Protein AF-A0A2E1KM72-F1 (afdb_monomer)

Mean predicted aligned error: 6.39 Å

Nearest PDB structures (foldseek):
  4v15-assembly1_B  TM=6.408E-01  e=1.434E-01  Achromobacter xylosoxidans
  8ju8-assembly1_A  TM=6.382E-01  e=3.644E-01  synthetic construct
  6xeh-assembly1_A  TM=6.260E-01  e=9.895E-01  synthetic construct
  7dib-assembly1_B  TM=6.533E-01  e=1.476E+00  Candidatus Filomicrobium marinum
  7dib-assembly1_A  TM=6.448E-01  e=1.686E+00  Candidatus Filomicrobium marinum

Secondary structure (DSSP, 8-state):
-HHHH--S--EEESS-THHHHTTS-SEEEE-S--HHHHHHHHHHHHHHT--EEE---SSHHHHHHHHHHHHHSTTEEE-------S----

pLDDT: mean 82.72, std 12.99, range [37.47, 95.44]

Solvent-accessible surface area (backbone atoms only — not comparable to full-atom values): 5358 Å² total; per-residue (Å²): 110,72,61,81,77,47,88,70,89,40,65,38,68,66,56,70,60,60,41,50,77,72,62,63,24,60,25,38,35,47,48,92,64,59,69,72,56,51,52,51,39,36,51,50,26,50,74,63,73,27,51,32,27,48,42,64,80,46,58,69,69,44,51,54,52,50,52,56,52,38,75,71,37,64,64,40,40,76,53,93,57,76,64,72,76,81,75,84,88,123

Foldseek 3Di:
DVVVVDPDAFEAECDQLVCLVVVVGQYYEHEDDDPVSLQVSLVSCVVSVHAYEYDYEDDPVRVVVRVVSQVPRPNYDYPPDYPPPPDPPD

Radius of gyration: 14.57 Å; Cα contacts (8 Å, |Δi|>4): 132; chains: 1; bounding box: 26×27×51 Å

Structure (mmCIF, N/CA/C/O backbone):
data_AF-A0A2E1KM72-F1
#
_entry.id   AF-A0A2E1KM72-F1
#
loop_
_atom_site.group_PDB
_atom_site.id
_atom_site.type_symbol
_atom_site.label_atom_id
_atom_site.label_alt_id
_atom_site.label_comp_id
_atom_site.label_asym_id
_atom_site.label_entity_id
_atom_site.label_seq_id
_atom_site.pdbx_PDB_ins_code
_atom_site.Cartn_x
_atom_site.Cartn_y
_atom_site.Cartn_z
_atom_site.occupancy
_atom_site.B_iso_or_equiv
_atom_site.auth_seq_id
_atom_site.auth_comp_id
_atom_site.auth_asym_id
_atom_site.auth_atom_id
_atom_site.pdbx_PDB_model_num
ATOM 1 N N . MET A 1 1 ? -4.870 15.876 17.655 1.00 77.81 1 MET A N 1
ATOM 2 C CA . MET A 1 1 ? -4.491 15.122 16.429 1.00 77.81 1 MET A CA 1
ATOM 3 C C . MET A 1 1 ? -5.711 14.915 15.527 1.00 77.81 1 MET A C 1
ATOM 5 O O . MET A 1 1 ? -6.817 14.890 16.047 1.00 77.81 1 MET A O 1
ATOM 9 N N . LEU A 1 2 ? -5.555 14.749 14.200 1.00 88.06 2 LEU A N 1
ATOM 10 C CA . LEU A 1 2 ? -6.697 14.596 13.268 1.00 88.06 2 LEU A CA 1
ATOM 11 C C . LEU A 1 2 ? -7.648 13.453 13.673 1.00 88.06 2 LEU A C 1
ATOM 13 O O . LEU A 1 2 ? -8.859 13.648 13.674 1.00 88.06 2 LEU A O 1
ATOM 17 N N . ARG A 1 3 ? -7.109 12.301 14.102 1.00 88.38 3 ARG A N 1
ATOM 18 C CA . ARG A 1 3 ? -7.875 11.135 14.589 1.00 88.38 3 ARG A CA 1
ATOM 19 C C . ARG A 1 3 ? -8.814 11.450 15.758 1.00 88.38 3 ARG A C 1
ATOM 21 O O . ARG A 1 3 ? -9.873 10.840 15.848 1.00 88.38 3 ARG A O 1
ATOM 28 N N . GLU A 1 4 ? -8.458 12.395 16.624 1.00 91.94 4 GLU A N 1
ATOM 29 C CA . GLU A 1 4 ? -9.289 12.816 17.764 1.00 91.94 4 GLU A CA 1
ATOM 30 C C . GLU A 1 4 ? -10.424 13.754 17.329 1.00 91.94 4 GLU A C 1
ATOM 32 O O . GLU A 1 4 ? -11.451 13.840 17.995 1.00 91.94 4 GLU A O 1
ATOM 37 N N . ALA A 1 5 ? -10.248 14.446 16.200 1.00 94.25 5 ALA A N 1
ATOM 38 C CA . ALA A 1 5 ? -11.182 15.447 15.694 1.00 94.25 5 ALA A CA 1
ATOM 39 C C . ALA A 1 5 ? -12.242 14.875 14.735 1.00 94.25 5 ALA A C 1
ATOM 41 O O . ALA A 1 5 ? -13.199 15.567 14.396 1.00 94.25 5 ALA A O 1
ATOM 42 N N . THR A 1 6 ? -12.095 13.629 14.274 1.00 94.38 6 THR A N 1
ATOM 43 C CA . THR A 1 6 ? -13.030 13.008 13.327 1.00 94.38 6 THR A CA 1
ATOM 44 C C . THR A 1 6 ? -13.286 11.544 13.645 1.00 94.38 6 THR A C 1
ATOM 46 O O . THR A 1 6 ? -12.436 10.848 14.194 1.00 94.38 6 THR A O 1
ATOM 49 N N . ARG A 1 7 ? -14.465 11.051 13.256 1.00 91.81 7 ARG A N 1
ATOM 50 C CA . ARG A 1 7 ? -14.811 9.620 13.253 1.00 91.81 7 ARG A CA 1
ATOM 51 C C . ARG A 1 7 ? -14.701 8.984 11.869 1.00 91.81 7 ARG A C 1
ATOM 53 O O . ARG A 1 7 ? -14.803 7.767 11.769 1.00 91.81 7 ARG A O 1
ATOM 60 N N . LEU A 1 8 ? -14.484 9.783 10.825 1.00 95.44 8 LEU A N 1
ATOM 61 C CA . LEU A 1 8 ? -14.326 9.276 9.465 1.00 95.44 8 LEU A CA 1
ATOM 62 C C . LEU A 1 8 ? -13.050 8.423 9.345 1.00 95.44 8 LEU A C 1
ATOM 64 O O . LEU A 1 8 ? -12.093 8.684 10.081 1.00 95.44 8 LEU A O 1
ATOM 68 N N . PRO A 1 9 ? -13.025 7.428 8.438 1.00 92.62 9 PRO A N 1
ATOM 69 C CA . PRO A 1 9 ? -11.809 6.688 8.128 1.00 92.62 9 PRO A CA 1
ATOM 70 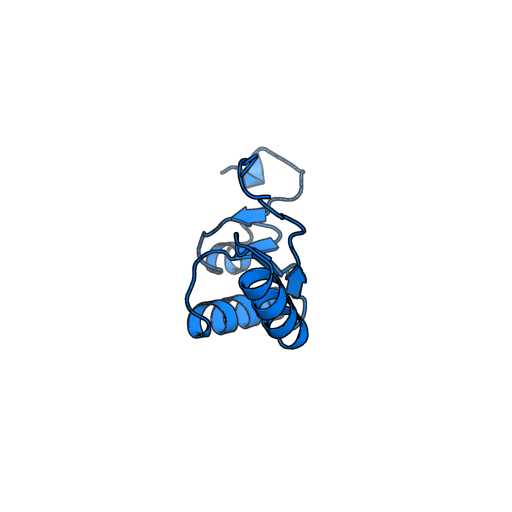C C . PRO A 1 9 ? -10.700 7.614 7.615 1.00 92.62 9 PRO A C 1
ATOM 72 O O . PRO A 1 9 ? -10.946 8.467 6.760 1.00 92.62 9 PRO A O 1
ATOM 75 N N . ILE A 1 10 ? -9.481 7.430 8.118 1.00 92.31 10 ILE A N 1
ATOM 76 C CA . ILE A 1 10 ? -8.293 8.199 7.738 1.00 92.31 10 ILE A CA 1
ATOM 77 C C . ILE A 1 10 ? -7.332 7.289 6.978 1.00 92.31 10 ILE A C 1
ATOM 79 O O . ILE A 1 10 ? -6.919 6.244 7.477 1.00 92.31 10 ILE A O 1
ATOM 83 N N . LEU A 1 11 ? -6.934 7.721 5.784 1.00 89.81 11 LEU A N 1
ATOM 84 C CA . LEU A 1 11 ? -5.907 7.063 4.985 1.00 89.81 11 LEU A CA 1
ATOM 85 C C . LEU A 1 11 ? -4.644 7.922 4.976 1.00 89.81 11 LEU A C 1
ATOM 87 O O . LEU A 1 11 ? -4.675 9.070 4.535 1.00 89.81 11 LEU A O 1
ATOM 91 N N . ALA A 1 12 ? -3.532 7.369 5.451 1.00 90.00 12 ALA A N 1
ATOM 92 C CA . ALA A 1 12 ? -2.234 8.028 5.394 1.00 90.00 12 ALA A CA 1
ATOM 93 C C . ALA A 1 12 ? -1.686 7.971 3.959 1.00 90.00 12 ALA A C 1
ATOM 95 O O . ALA A 1 12 ? -1.447 6.884 3.437 1.00 90.00 12 ALA A O 1
ATOM 96 N N . HIS A 1 13 ? -1.495 9.123 3.310 1.00 88.25 13 HIS A N 1
ATOM 97 C CA . HIS A 1 13 ? -0.960 9.205 1.944 1.00 88.25 13 HIS A CA 1
ATOM 98 C C . HIS A 1 13 ? 0.524 9.545 1.973 1.00 88.25 13 HIS A C 1
ATOM 100 O O . HIS A 1 13 ? 0.899 10.588 2.504 1.00 88.25 13 HIS A O 1
ATOM 106 N N . ALA A 1 14 ? 1.355 8.660 1.420 1.00 71.38 14 ALA A N 1
ATOM 107 C CA . ALA A 1 14 ? 2.807 8.827 1.318 1.00 71.38 14 ALA A CA 1
ATOM 108 C C . ALA A 1 14 ? 3.544 9.144 2.638 1.00 71.38 14 ALA A C 1
ATOM 110 O O . ALA A 1 14 ? 4.710 9.532 2.627 1.00 71.38 14 ALA A O 1
ATOM 111 N N . LEU A 1 15 ? 2.876 8.952 3.774 1.00 66.38 15 LEU A N 1
ATOM 112 C CA . LEU A 1 15 ? 3.493 8.876 5.085 1.00 66.38 15 LEU A CA 1
ATOM 113 C C . LEU A 1 15 ? 3.957 7.436 5.298 1.00 66.38 15 LEU A C 1
ATOM 115 O O . LEU A 1 15 ? 3.349 6.496 4.775 1.00 66.38 15 LEU A O 1
ATOM 119 N N . GLY A 1 16 ? 5.048 7.266 6.039 1.00 70.94 16 GLY A N 1
ATOM 120 C CA . GLY A 1 16 ? 5.559 5.940 6.343 1.00 70.94 16 GLY A CA 1
ATOM 121 C C . GLY A 1 16 ? 4.508 5.076 7.067 1.00 70.94 16 GLY A C 1
ATOM 122 O O . GLY A 1 16 ? 3.562 5.589 7.676 1.00 70.94 16 GLY A O 1
ATOM 123 N N . PRO A 1 17 ? 4.610 3.744 6.971 1.00 76.38 17 PRO A N 1
ATOM 124 C CA . PRO A 1 17 ? 3.611 2.823 7.511 1.00 76.38 17 PRO A CA 1
ATOM 125 C C . PRO A 1 17 ? 3.519 2.836 9.052 1.00 76.38 17 PRO A C 1
ATOM 127 O O . PRO A 1 17 ? 2.641 2.182 9.614 1.00 76.38 17 PRO A O 1
ATOM 130 N N . GLU A 1 18 ? 4.372 3.590 9.748 1.00 84.75 18 GLU A N 1
ATOM 131 C CA . GLU A 1 18 ? 4.408 3.725 11.208 1.00 84.75 18 GLU A CA 1
ATOM 132 C C . GLU A 1 18 ? 3.097 4.292 11.774 1.00 84.75 18 GLU A C 1
ATOM 134 O O . GLU A 1 18 ? 2.648 3.863 12.835 1.00 84.75 18 GLU A O 1
ATOM 139 N N . TYR A 1 19 ? 2.402 5.153 11.022 1.00 87.06 19 TYR A N 1
ATOM 140 C CA . TYR A 1 19 ? 1.095 5.697 11.417 1.00 87.06 19 TYR A CA 1
ATOM 141 C C . TYR A 1 19 ? 0.018 4.614 11.598 1.00 87.06 19 TYR A C 1
ATOM 143 O O . TYR A 1 19 ? -0.960 4.827 12.320 1.00 87.06 19 TYR A O 1
ATOM 151 N N . LEU A 1 20 ? 0.189 3.445 10.966 1.00 88.25 20 LEU A N 1
ATOM 152 C CA . LEU A 1 20 ? -0.676 2.283 11.182 1.00 88.25 20 LEU A CA 1
ATOM 153 C C . LEU A 1 20 ? -0.382 1.608 12.524 1.00 88.25 20 LEU A C 1
ATOM 155 O O . LEU A 1 20 ? -1.302 1.151 13.201 1.00 88.25 20 LEU A O 1
ATOM 159 N N . VAL A 1 21 ? 0.890 1.568 12.925 1.00 87.75 21 VAL A N 1
ATOM 160 C CA . VAL A 1 21 ? 1.322 1.013 14.216 1.00 87.75 21 VAL A CA 1
ATOM 161 C C . VAL A 1 21 ? 0.848 1.911 15.358 1.00 87.75 21 VAL A C 1
ATOM 163 O O . VAL A 1 21 ? 0.307 1.422 16.348 1.00 87.75 21 VAL A O 1
ATOM 166 N N . GLU A 1 22 ? 0.966 3.227 15.183 1.00 89.25 22 GLU A N 1
ATOM 167 C CA . GLU A 1 22 ? 0.496 4.243 16.133 1.00 89.25 22 GLU A CA 1
ATOM 168 C C . GLU A 1 22 ? -1.035 4.382 16.173 1.00 89.25 22 GLU A C 1
ATOM 170 O O . GLU A 1 22 ? -1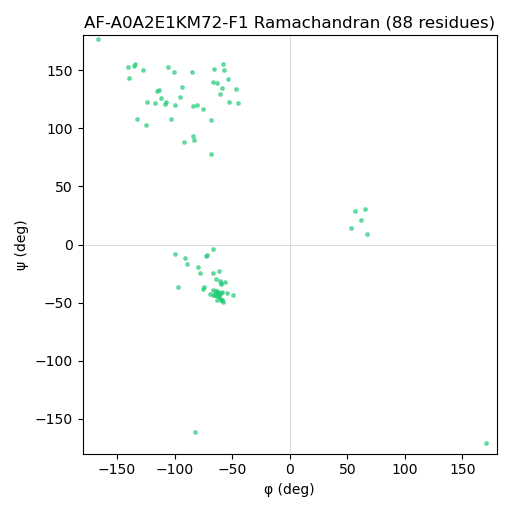.571 5.072 17.039 1.00 89.25 22 GLU A O 1
ATOM 175 N N . ARG A 1 23 ? -1.756 3.727 15.249 1.00 88.06 23 ARG A N 1
ATOM 176 C CA . ARG A 1 23 ? -3.216 3.851 15.064 1.00 88.06 23 ARG A CA 1
ATOM 177 C C . ARG A 1 23 ? -3.677 5.292 14.812 1.00 88.06 23 ARG A C 1
ATOM 179 O O . ARG A 1 23 ? -4.810 5.663 15.122 1.00 88.06 23 ARG A O 1
ATOM 186 N N . ALA A 1 24 ? -2.803 6.101 14.224 1.00 90.94 24 ALA A N 1
ATOM 187 C CA . ALA A 1 24 ? -3.102 7.463 13.801 1.00 90.94 24 ALA A CA 1
ATOM 188 C C . ALA A 1 24 ? -3.867 7.502 12.462 1.00 90.94 24 ALA A C 1
ATOM 190 O O . ALA A 1 24 ? -4.527 8.499 12.161 1.00 90.94 24 ALA A O 1
ATOM 191 N N . ALA A 1 25 ? -3.817 6.413 11.686 1.00 92.25 25 ALA A N 1
ATOM 192 C CA . ALA A 1 25 ? -4.593 6.199 10.467 1.00 92.25 25 ALA A CA 1
ATOM 193 C C . ALA A 1 25 ? -5.202 4.787 10.436 1.00 92.25 25 ALA A C 1
ATOM 195 O O . ALA A 1 25 ? -4.681 3.858 11.051 1.00 92.25 25 ALA A O 1
ATOM 196 N N . ASP A 1 26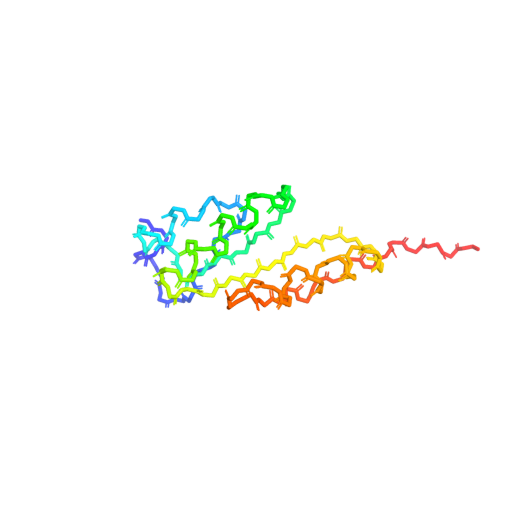 ? -6.296 4.631 9.692 1.00 91.94 26 ASP A N 1
ATOM 197 C CA . ASP A 1 26 ? -7.028 3.368 9.548 1.00 91.94 26 ASP A CA 1
ATOM 198 C C . ASP A 1 26 ? -6.503 2.519 8.377 1.00 91.94 26 ASP A C 1
ATOM 200 O O . ASP A 1 26 ? -6.767 1.322 8.303 1.00 91.94 26 ASP A O 1
ATOM 204 N N . GLY A 1 27 ? -5.750 3.135 7.463 1.00 91.50 27 GLY A N 1
ATOM 205 C CA . GLY A 1 27 ? -5.097 2.504 6.319 1.00 91.50 27 GLY A CA 1
ATOM 206 C C . GLY A 1 27 ? -4.064 3.437 5.697 1.00 91.50 27 GLY A C 1
ATOM 207 O O . GLY A 1 27 ? 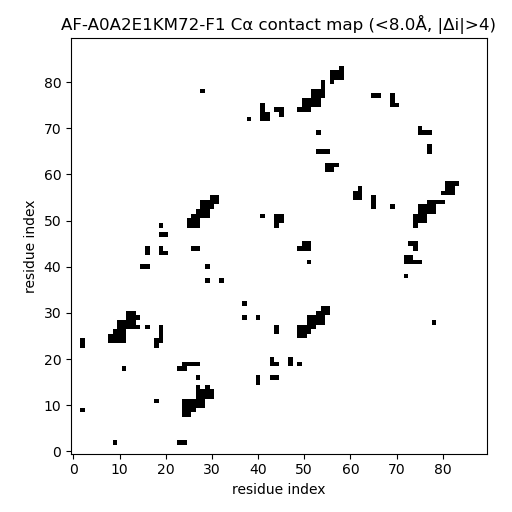-3.900 4.579 6.135 1.00 91.50 27 GLY A O 1
ATOM 208 N N . CYS A 1 28 ? -3.352 2.967 4.678 1.00 90.50 28 CYS A N 1
ATOM 209 C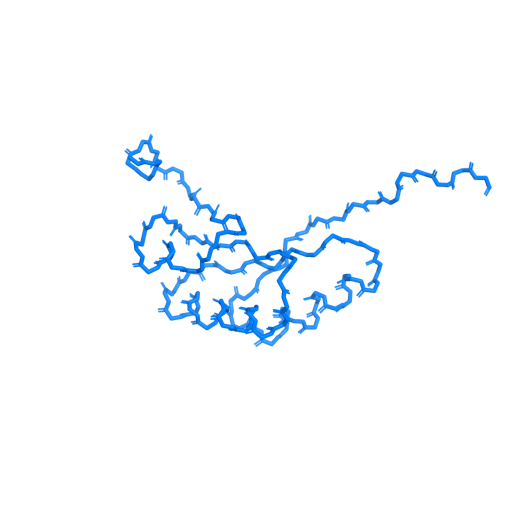 CA . CYS A 1 28 ? -2.393 3.805 3.967 1.00 90.50 28 CYS A CA 1
ATOM 210 C C . CYS A 1 28 ? -2.486 3.650 2.453 1.00 90.50 28 CYS A C 1
ATOM 212 O O . CYS A 1 28 ? -2.911 2.624 1.917 1.00 90.50 28 CYS A O 1
ATOM 214 N N . LEU A 1 29 ? -2.080 4.717 1.780 1.00 90.06 29 LEU A N 1
ATOM 215 C CA . LEU A 1 29 ? -1.870 4.780 0.354 1.00 90.06 29 LEU A CA 1
ATOM 216 C C . LEU A 1 29 ? -0.390 5.079 0.113 1.00 90.06 29 LEU A C 1
ATOM 218 O O . LEU A 1 29 ? 0.148 6.094 0.563 1.00 90.06 29 LEU A O 1
ATOM 222 N N . PHE A 1 30 ? 0.257 4.179 -0.612 1.00 87.81 30 PHE A N 1
ATOM 223 C CA . PHE A 1 30 ? 1.679 4.201 -0.889 1.00 87.81 30 PHE A CA 1
ATOM 224 C C . PHE A 1 30 ? 1.924 4.590 -2.348 1.00 87.81 30 PHE A C 1
ATOM 226 O O . PHE A 1 30 ? 1.406 3.949 -3.262 1.00 87.81 30 PHE A O 1
ATOM 233 N N . SER A 1 31 ? 2.688 5.664 -2.569 1.00 83.38 31 SER A N 1
ATOM 234 C CA . SER A 1 31 ? 2.935 6.224 -3.904 1.00 83.38 31 SER A CA 1
ATOM 235 C C . SER A 1 31 ? 4.381 6.658 -4.076 1.00 83.38 31 SER A C 1
ATOM 237 O O . SER A 1 31 ? 4.935 7.242 -3.149 1.00 83.38 31 SER A O 1
ATOM 239 N N . ARG A 1 32 ? 4.952 6.471 -5.275 1.00 77.88 32 ARG A N 1
ATOM 240 C CA . ARG A 1 32 ? 6.294 6.972 -5.655 1.00 77.88 32 ARG A CA 1
ATOM 241 C C . ARG A 1 32 ? 7.464 6.413 -4.829 1.00 77.88 32 ARG A C 1
ATOM 243 O O . ARG A 1 32 ? 8.529 7.022 -4.803 1.00 77.88 32 ARG A O 1
ATOM 250 N N . PHE A 1 33 ? 7.283 5.267 -4.181 1.00 80.00 33 PHE A N 1
ATOM 251 C CA . PHE A 1 33 ? 8.344 4.603 -3.427 1.00 80.00 33 PHE A CA 1
ATOM 252 C C . PHE A 1 33 ? 8.964 3.449 -4.224 1.00 80.00 33 PHE A C 1
ATOM 254 O O . PHE A 1 33 ? 8.254 2.798 -4.997 1.00 80.00 33 PHE A O 1
ATOM 261 N N . PRO A 1 34 ? 10.263 3.155 -4.034 1.00 86.31 34 PRO A N 1
ATOM 262 C CA . PRO A 1 34 ? 10.890 1.958 -4.584 1.00 86.31 34 PRO A CA 1
ATOM 263 C C . PRO A 1 34 ? 10.191 0.671 -4.120 1.00 86.31 34 PRO A C 1
ATOM 265 O O . PRO A 1 34 ? 9.713 0.583 -2.988 1.00 86.31 34 PRO A O 1
ATOM 268 N N . VAL A 1 35 ? 10.223 -0.375 -4.951 1.00 87.19 35 VAL A N 1
ATOM 269 C CA . VAL A 1 35 ? 9.601 -1.685 -4.657 1.00 87.19 35 VAL A CA 1
ATOM 270 C C . VAL A 1 35 ? 9.965 -2.250 -3.277 1.00 87.19 35 VAL A C 1
ATOM 272 O O . VAL A 1 35 ? 9.061 -2.706 -2.578 1.00 87.19 35 VAL A O 1
ATOM 275 N N . PRO A 1 36 ? 11.232 -2.210 -2.811 1.00 89.25 36 PRO A N 1
ATOM 276 C CA . PRO A 1 36 ? 11.568 -2.719 -1.479 1.00 89.25 36 PRO A CA 1
ATOM 277 C C . PRO A 1 36 ? 10.831 -2.003 -0.341 1.00 89.25 36 PRO A C 1
ATOM 279 O O . PRO A 1 36 ? 10.493 -2.620 0.670 1.00 89.25 36 PRO A O 1
ATOM 282 N N . GLU A 1 37 ? 10.557 -0.710 -0.497 1.00 88.94 37 GLU A N 1
ATOM 283 C CA . GLU A 1 37 ? 9.790 0.057 0.482 1.00 88.94 37 GLU A CA 1
ATOM 284 C C . GLU A 1 37 ? 8.301 -0.270 0.398 1.00 88.94 37 GLU A C 1
ATOM 286 O O . GLU A 1 37 ? 7.663 -0.431 1.437 1.00 88.94 37 GLU A O 1
ATOM 291 N N . ALA A 1 38 ? 7.766 -0.475 -0.810 1.00 88.31 38 ALA A N 1
ATOM 292 C CA . ALA A 1 38 ? 6.396 -0.949 -0.995 1.00 88.31 38 ALA A CA 1
ATOM 293 C C . ALA A 1 38 ? 6.185 -2.337 -0.361 1.00 88.31 38 ALA A C 1
ATOM 295 O O . ALA A 1 38 ? 5.200 -2.542 0.347 1.00 88.31 38 ALA A O 1
ATOM 296 N N . ILE A 1 39 ? 7.151 -3.254 -0.510 1.00 90.81 39 ILE A N 1
ATOM 297 C CA . ILE A 1 39 ? 7.158 -4.560 0.167 1.00 90.81 39 ILE A CA 1
ATOM 298 C C . ILE A 1 39 ? 7.119 -4.370 1.685 1.00 90.81 39 ILE A C 1
ATOM 300 O O . ILE A 1 39 ? 6.308 -5.001 2.367 1.00 90.81 39 ILE A O 1
ATOM 304 N N . ARG A 1 40 ? 7.984 -3.509 2.236 1.00 90.62 40 ARG A N 1
ATOM 305 C CA . ARG A 1 40 ? 8.037 -3.244 3.681 1.00 90.62 40 ARG A CA 1
ATOM 306 C C . ARG A 1 40 ? 6.707 -2.693 4.196 1.00 90.62 40 ARG A C 1
ATOM 308 O O . ARG A 1 40 ? 6.183 -3.199 5.187 1.00 90.62 40 ARG A O 1
ATOM 315 N N . ALA A 1 41 ? 6.149 -1.698 3.512 1.00 89.31 41 ALA A N 1
ATOM 316 C CA . ALA A 1 41 ? 4.875 -1.093 3.875 1.00 89.31 41 ALA A CA 1
ATOM 317 C C . ALA A 1 41 ? 3.717 -2.100 3.792 1.00 89.31 41 ALA A C 1
ATOM 319 O O . ALA A 1 41 ? 2.908 -2.166 4.716 1.00 89.31 41 ALA A O 1
ATOM 320 N N . ALA A 1 42 ? 3.688 -2.949 2.759 1.00 91.12 42 ALA A N 1
ATOM 321 C CA . ALA A 1 42 ? 2.697 -4.012 2.621 1.00 91.12 42 ALA A CA 1
ATOM 322 C C . ALA A 1 42 ? 2.742 -5.006 3.796 1.00 91.12 42 ALA A C 1
ATOM 324 O O . ALA A 1 42 ? 1.697 -5.384 4.327 1.00 91.12 42 ALA A O 1
ATOM 325 N N . HIS A 1 43 ? 3.938 -5.394 4.254 1.00 92.19 43 HIS A N 1
ATOM 326 C CA . HIS A 1 43 ? 4.087 -6.271 5.421 1.00 92.19 43 HIS A CA 1
ATOM 327 C C . HIS A 1 43 ? 3.583 -5.612 6.708 1.00 92.19 43 HIS A C 1
ATOM 329 O O . HIS A 1 43 ? 2.875 -6.254 7.485 1.00 92.19 43 HIS A O 1
ATOM 335 N N . ILE A 1 44 ? 3.904 -4.334 6.924 1.00 92.06 44 ILE A N 1
ATOM 336 C CA . ILE A 1 44 ? 3.442 -3.594 8.105 1.00 92.06 44 ILE A CA 1
ATOM 337 C C . ILE A 1 44 ? 1.919 -3.437 8.077 1.00 92.06 44 ILE A C 1
ATOM 339 O O . ILE A 1 44 ? 1.265 -3.704 9.082 1.00 92.06 44 ILE A O 1
ATOM 343 N N . ALA A 1 45 ? 1.332 -3.096 6.928 1.00 91.50 45 ALA A N 1
ATOM 344 C CA . ALA A 1 45 ? -0.117 -2.985 6.789 1.00 91.50 45 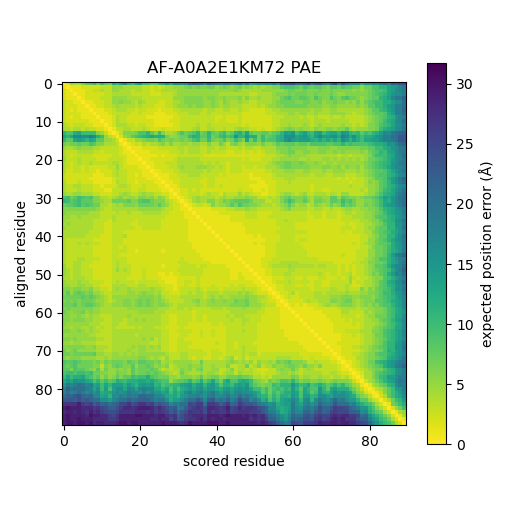ALA A CA 1
ATOM 345 C C . ALA A 1 45 ? -0.825 -4.333 7.011 1.00 91.50 45 ALA A C 1
ATOM 347 O O . ALA A 1 45 ? -1.852 -4.398 7.692 1.00 91.50 45 ALA A O 1
ATOM 348 N N . ALA A 1 46 ? -0.248 -5.429 6.505 1.00 92.12 46 ALA A N 1
ATOM 349 C CA . ALA A 1 46 ? -0.747 -6.776 6.752 1.00 92.12 46 ALA A CA 1
ATOM 350 C C . ALA A 1 46 ? -0.702 -7.147 8.243 1.00 92.12 46 ALA A C 1
ATOM 352 O O . ALA A 1 46 ? -1.690 -7.676 8.756 1.00 92.12 46 ALA A O 1
ATOM 353 N N . ALA A 1 47 ? 0.400 -6.838 8.935 1.00 92.31 47 ALA A N 1
ATOM 354 C CA . ALA A 1 47 ? 0.563 -7.084 10.368 1.00 92.31 47 ALA A CA 1
ATOM 355 C C . ALA A 1 47 ? -0.383 -6.226 11.224 1.00 92.31 47 ALA A C 1
ATOM 357 O O . ALA A 1 47 ? -0.962 -6.722 12.186 1.00 92.31 47 ALA A O 1
ATOM 358 N N . ALA A 1 48 ? -0.592 -4.964 10.841 1.00 90.81 48 ALA A N 1
ATOM 359 C CA . ALA A 1 48 ? -1.526 -4.050 11.498 1.00 90.81 48 ALA A CA 1
ATOM 360 C C . ALA A 1 48 ? -2.999 -4.383 11.215 1.00 90.81 48 ALA A C 1
ATOM 362 O O . ALA A 1 48 ? -3.899 -3.806 11.821 1.00 90.81 48 ALA A O 1
ATOM 363 N N . GLY A 1 49 ? -3.271 -5.292 10.278 1.00 91.12 49 GLY A N 1
ATOM 364 C CA . GLY A 1 49 ? -4.630 -5.585 9.864 1.00 91.12 49 GLY A CA 1
ATOM 365 C C . GLY A 1 49 ? -5.311 -4.398 9.167 1.00 91.12 49 GLY A C 1
ATOM 366 O O . GLY A 1 49 ? -6.540 -4.295 9.224 1.00 91.12 49 GLY A O 1
ATOM 367 N N . ALA A 1 50 ? -4.546 -3.553 8.470 1.00 91.50 50 ALA A N 1
ATOM 368 C CA . ALA A 1 50 ? -5.013 -2.325 7.828 1.00 91.50 50 ALA A CA 1
ATOM 369 C C . ALA A 1 50 ? -5.119 -2.457 6.290 1.00 91.50 50 ALA A C 1
ATOM 371 O O . ALA A 1 50 ? -4.429 -3.285 5.685 1.00 91.50 50 ALA A O 1
ATOM 372 N N . PRO A 1 51 ? -6.005 -1.700 5.617 1.00 90.44 51 PRO A N 1
ATOM 373 C CA . PRO A 1 51 ? -6.007 -1.577 4.162 1.00 90.44 51 PRO A CA 1
ATOM 374 C C . PRO A 1 51 ? -4.712 -0.938 3.648 1.00 90.44 51 PRO A C 1
ATOM 376 O O . PRO A 1 51 ? -4.218 0.036 4.220 1.00 90.44 51 PRO A O 1
ATOM 379 N N . PHE A 1 52 ? -4.205 -1.476 2.540 1.00 90.94 52 PHE A N 1
ATOM 380 C CA . PHE A 1 52 ? -3.018 -0.990 1.848 1.00 90.94 52 PHE A CA 1
ATOM 381 C C . PHE A 1 52 ? -3.391 -0.682 0.399 1.00 90.94 52 PHE A C 1
ATOM 383 O O . PHE A 1 52 ? -3.906 -1.546 -0.311 1.00 90.94 52 PHE A O 1
ATOM 390 N N . MET A 1 53 ? -3.169 0.549 -0.043 1.00 90.50 53 MET A N 1
ATOM 391 C CA . MET A 1 53 ? -3.402 0.961 -1.425 1.00 90.50 53 MET A CA 1
ATOM 392 C C . MET A 1 53 ? -2.085 1.303 -2.092 1.00 90.50 53 MET A C 1
ATOM 394 O O . MET A 1 53 ? -1.298 2.069 -1.544 1.00 90.50 53 MET A O 1
ATOM 398 N N . LEU A 1 54 ? -1.872 0.789 -3.297 1.00 88.25 54 LEU A N 1
ATOM 399 C CA . LEU A 1 54 ? -0.797 1.267 -4.156 1.00 88.25 54 LEU A CA 1
ATOM 400 C C . LEU A 1 54 ? -1.348 2.354 -5.084 1.00 88.25 54 LEU A C 1
ATOM 402 O O . LEU A 1 54 ? -2.418 2.190 -5.677 1.00 88.25 54 LEU A O 1
ATOM 406 N N . GLN A 1 55 ? -0.603 3.447 -5.232 1.00 87.00 55 GLN A N 1
ATOM 407 C CA . GLN A 1 55 ? -0.887 4.505 -6.195 1.00 87.00 55 GLN A CA 1
ATOM 408 C C . GLN A 1 55 ? 0.390 4.863 -6.953 1.00 87.00 55 GLN A C 1
ATOM 410 O O . GLN A 1 55 ? 1.252 5.575 -6.440 1.00 87.00 55 GLN A O 1
ATOM 415 N N . HIS A 1 56 ? 0.457 4.476 -8.222 1.00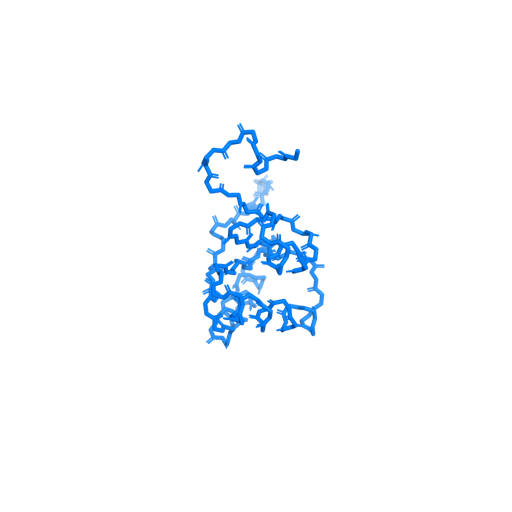 83.44 56 HIS A N 1
ATOM 416 C CA . HIS A 1 56 ? 1.414 5.046 -9.165 1.00 83.44 56 HIS A CA 1
ATOM 417 C C . HIS A 1 56 ? 0.643 5.789 -10.250 1.00 83.44 56 HIS A C 1
ATOM 419 O O . HIS A 1 56 ? -0.327 5.271 -10.795 1.00 83.44 56 HIS A O 1
ATOM 425 N N . VAL A 1 57 ? 1.064 7.017 -10.545 1.00 80.31 57 VAL A N 1
ATOM 426 C CA . VAL A 1 57 ? 0.469 7.832 -11.608 1.00 80.31 57 VAL A CA 1
ATOM 427 C C . VAL A 1 57 ? 1.294 7.647 -12.875 1.00 80.31 57 VAL A C 1
ATOM 429 O O . VAL A 1 57 ? 2.510 7.827 -12.851 1.00 80.31 57 VAL A O 1
ATOM 432 N N . GLY A 1 58 ? 0.643 7.287 -13.975 1.00 80.00 58 GLY A N 1
ATOM 433 C CA . GLY A 1 58 ? 1.284 7.115 -15.273 1.00 80.00 58 GLY A CA 1
ATOM 434 C C . GLY A 1 58 ? 0.347 6.473 -16.291 1.00 80.00 58 GLY A C 1
ATOM 435 O O . GLY A 1 58 ? -0.849 6.335 -16.038 1.00 80.00 58 GLY A O 1
ATOM 436 N N . GLY A 1 59 ? 0.910 6.100 -17.439 1.00 81.25 59 GLY A N 1
ATOM 437 C CA . GLY A 1 59 ? 0.193 5.381 -18.493 1.00 81.25 59 GLY A CA 1
ATOM 438 C C . GLY A 1 59 ? 0.124 3.872 -18.246 1.00 81.25 59 GLY A C 1
ATOM 439 O O . GLY A 1 59 ? 0.364 3.386 -17.139 1.00 81.25 59 GLY A O 1
ATOM 440 N N . ASP A 1 60 ? -0.148 3.116 -19.305 1.00 85.56 60 ASP A N 1
ATOM 441 C CA . ASP A 1 60 ? -0.443 1.679 -19.219 1.00 85.56 60 ASP A CA 1
ATOM 442 C C . ASP A 1 60 ? 0.686 0.844 -18.606 1.00 85.56 60 ASP A C 1
ATOM 444 O O . ASP A 1 60 ? 0.418 -0.099 -17.866 1.00 85.56 60 ASP A O 1
ATOM 448 N N . ILE A 1 61 ? 1.950 1.215 -18.837 1.00 86.94 61 ILE A N 1
ATOM 449 C CA . ILE A 1 61 ? 3.105 0.532 -18.228 1.00 86.94 61 ILE A CA 1
ATOM 450 C C . ILE A 1 61 ? 3.048 0.641 -16.701 1.00 86.94 61 ILE A C 1
ATOM 452 O O . ILE A 1 61 ? 3.233 -0.350 -15.994 1.00 86.94 61 ILE A O 1
ATOM 456 N N . THR A 1 62 ? 2.755 1.835 -16.187 1.00 85.94 62 THR A N 1
ATOM 457 C CA . THR A 1 62 ? 2.631 2.081 -14.749 1.00 85.94 62 THR A CA 1
ATOM 458 C C . THR A 1 62 ? 1.453 1.311 -14.165 1.00 85.94 62 THR A C 1
ATOM 460 O O . THR A 1 62 ? 1.573 0.736 -13.085 1.00 85.94 62 THR A O 1
ATOM 463 N N . LEU A 1 63 ? 0.332 1.250 -14.889 1.00 84.94 63 LEU A N 1
ATOM 464 C CA . LEU A 1 63 ? -0.844 0.496 -14.462 1.00 84.94 63 LEU A CA 1
ATOM 465 C C . LEU A 1 63 ? -0.579 -1.018 -14.432 1.00 84.94 63 LEU A C 1
ATOM 467 O O . LEU A 1 63 ? -0.944 -1.680 -13.462 1.00 84.94 63 LEU A O 1
ATOM 471 N N . ALA A 1 64 ? 0.088 -1.561 -15.454 1.00 87.50 64 ALA A N 1
ATOM 472 C CA . ALA A 1 64 ? 0.477 -2.968 -15.500 1.00 87.50 64 ALA A CA 1
ATOM 473 C C . ALA A 1 64 ? 1.423 -3.316 -14.343 1.00 87.50 64 ALA A C 1
ATOM 475 O O . ALA A 1 64 ? 1.220 -4.309 -13.646 1.00 87.50 64 ALA A O 1
ATOM 476 N N . PHE A 1 65 ? 2.413 -2.460 -14.084 1.00 88.25 65 PHE A N 1
ATOM 477 C CA . PHE A 1 65 ? 3.322 -2.614 -12.954 1.00 88.25 65 PHE A CA 1
ATOM 478 C C . PHE A 1 65 ? 2.578 -2.626 -11.607 1.00 88.25 65 PHE A C 1
ATOM 480 O O . PHE A 1 65 ? 2.765 -3.542 -10.806 1.00 88.25 65 PHE A O 1
ATOM 487 N N . LEU A 1 66 ? 1.665 -1.672 -11.396 1.00 87.75 66 LEU A N 1
ATOM 488 C CA . LEU A 1 66 ? 0.830 -1.585 -10.195 1.00 87.75 66 LEU A CA 1
ATOM 489 C C . LEU A 1 66 ? -0.028 -2.848 -9.996 1.00 87.75 66 LEU A C 1
ATOM 491 O O . LEU A 1 66 ? -0.164 -3.338 -8.876 1.00 87.75 66 LEU A O 1
ATOM 495 N N . ALA A 1 67 ? -0.588 -3.392 -11.082 1.00 88.12 67 ALA A N 1
ATOM 496 C CA . ALA A 1 67 ? -1.372 -4.624 -11.050 1.00 88.12 67 ALA A CA 1
ATOM 497 C C . ALA A 1 67 ? -0.525 -5.831 -10.614 1.00 88.12 67 ALA A C 1
ATOM 499 O O . ALA A 1 67 ? -0.973 -6.634 -9.792 1.00 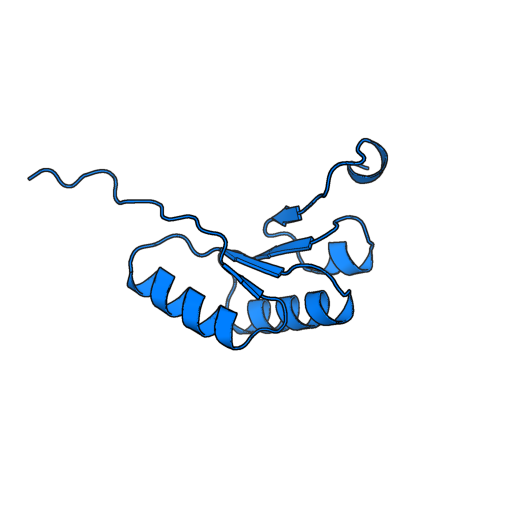88.12 67 ALA A O 1
ATOM 500 N N . HIS A 1 68 ? 0.715 -5.932 -11.104 1.00 90.25 68 HIS A N 1
ATOM 501 C CA . HIS A 1 68 ? 1.650 -6.966 -10.666 1.00 90.25 68 HIS A CA 1
ATOM 502 C C . HIS A 1 68 ? 1.999 -6.831 -9.180 1.00 90.25 68 HIS A C 1
ATOM 504 O O . HIS A 1 68 ? 1.895 -7.819 -8.453 1.00 90.25 68 HIS A O 1
ATOM 510 N N . GLU A 1 69 ? 2.339 -5.635 -8.694 1.00 89.50 69 GLU A N 1
ATOM 511 C CA . GLU A 1 69 ? 2.623 -5.414 -7.267 1.00 89.50 69 GLU A CA 1
ATOM 512 C C . GLU A 1 69 ? 1.424 -5.784 -6.377 1.00 89.50 69 GLU A C 1
ATOM 514 O O . GLU A 1 69 ? 1.563 -6.539 -5.409 1.00 89.50 69 GLU A O 1
ATOM 519 N N . ALA A 1 70 ? 0.221 -5.320 -6.733 1.00 88.50 70 ALA A N 1
ATOM 520 C CA . ALA A 1 70 ? -0.993 -5.596 -5.966 1.00 88.50 70 ALA A CA 1
ATOM 521 C C . ALA A 1 70 ? -1.365 -7.086 -5.934 1.00 88.50 70 ALA A C 1
ATOM 523 O O . ALA A 1 70 ? -1.943 -7.545 -4.952 1.00 88.50 70 ALA A O 1
ATOM 524 N N . SER A 1 71 ? -1.015 -7.853 -6.973 1.00 90.00 71 SER A N 1
ATOM 525 C CA . SER A 1 71 ? -1.251 -9.303 -7.003 1.00 90.00 71 SER A CA 1
ATOM 526 C C . SER A 1 71 ? -0.415 -10.077 -5.974 1.00 90.00 71 SER A C 1
ATOM 528 O O . SER A 1 71 ? -0.808 -11.165 -5.553 1.00 90.00 71 SER A O 1
ATOM 530 N N . VAL A 1 72 ? 0.722 -9.516 -5.548 1.00 89.56 72 VAL A N 1
ATOM 531 C CA . VAL A 1 72 ? 1.665 -10.160 -4.620 1.00 89.56 72 VAL A CA 1
ATOM 532 C C . VAL A 1 72 ? 1.439 -9.698 -3.181 1.00 89.56 72 VAL A C 1
ATOM 534 O O . VAL A 1 72 ? 1.579 -10.478 -2.237 1.00 89.56 72 VAL A O 1
ATOM 537 N N . PHE A 1 73 ? 1.096 -8.427 -2.978 1.00 88.62 73 PHE A N 1
ATOM 538 C CA . PHE A 1 73 ? 0.975 -7.849 -1.643 1.00 88.62 73 PHE A CA 1
ATOM 539 C C . PHE A 1 73 ? -0.362 -8.192 -0.977 1.00 88.62 73 PHE A C 1
ATOM 541 O O . PHE A 1 73 ? -1.445 -7.824 -1.431 1.00 88.62 73 PHE A O 1
ATOM 548 N N . LYS A 1 74 ? -0.296 -8.863 0.177 1.00 78.12 74 LYS A N 1
ATOM 549 C CA . LYS A 1 74 ? -1.486 -9.221 0.956 1.00 78.12 74 LYS A CA 1
ATOM 550 C C . LYS A 1 74 ? -2.241 -7.953 1.377 1.00 78.12 74 LYS A C 1
ATOM 552 O O . LYS A 1 74 ? -1.653 -7.060 1.975 1.00 78.12 74 LYS A O 1
ATOM 557 N N . ARG A 1 75 ? -3.556 -7.918 1.125 1.00 80.44 75 ARG A N 1
ATOM 558 C CA . ARG A 1 75 ? -4.459 -6.772 1.384 1.00 80.44 75 ARG A CA 1
ATOM 559 C C . ARG A 1 75 ? -4.213 -5.533 0.518 1.00 80.44 75 ARG A C 1
ATOM 561 O O . ARG A 1 75 ? -4.824 -4.498 0.793 1.00 80.44 75 ARG A O 1
ATOM 568 N N . ALA A 1 76 ? -3.357 -5.626 -0.498 1.00 84.25 76 ALA A N 1
ATOM 569 C CA . ALA A 1 76 ? -3.205 -4.545 -1.450 1.00 84.25 76 ALA A CA 1
ATOM 570 C C . ALA A 1 76 ? -4.482 -4.362 -2.269 1.00 84.25 76 ALA A C 1
ATOM 572 O O . ALA A 1 76 ? -5.132 -5.318 -2.690 1.00 84.25 76 ALA A O 1
ATOM 573 N N . THR A 1 77 ? -4.819 -3.104 -2.494 1.00 82.50 77 THR A N 1
ATOM 574 C CA . THR A 1 77 ? -5.874 -2.674 -3.402 1.00 82.50 77 THR A CA 1
ATOM 575 C C . THR A 1 77 ? -5.295 -1.640 -4.356 1.00 82.50 77 THR A C 1
ATOM 577 O O . THR A 1 77 ? -4.336 -0.933 -4.031 1.00 82.50 77 THR A O 1
ATOM 580 N N . LEU A 1 78 ? -5.848 -1.579 -5.562 1.00 79.44 78 LEU A N 1
ATOM 581 C CA . LEU A 1 78 ? -5.456 -0.587 -6.551 1.00 79.44 78 LEU A CA 1
ATOM 582 C C . LEU A 1 78 ? -6.236 0.696 -6.268 1.00 79.44 78 LEU A C 1
ATOM 584 O O . LEU A 1 78 ? -7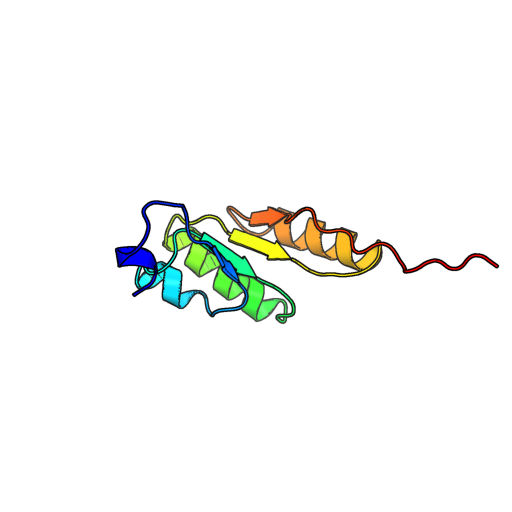.467 0.695 -6.322 1.00 79.44 78 LEU A O 1
ATOM 588 N N . ALA A 1 79 ? -5.538 1.797 -5.985 1.00 71.12 79 ALA A N 1
ATOM 589 C CA . ALA A 1 79 ? -6.180 3.101 -6.050 1.00 71.12 79 ALA A CA 1
ATOM 590 C C . ALA A 1 79 ? -6.474 3.379 -7.532 1.00 71.12 79 ALA A C 1
ATOM 592 O O . ALA A 1 79 ? -5.551 3.598 -8.314 1.00 71.12 79 ALA A O 1
ATOM 593 N N . HIS A 1 80 ? -7.744 3.312 -7.939 1.00 62.69 80 HIS A N 1
ATOM 594 C CA . HIS A 1 80 ? -8.166 3.577 -9.318 1.00 62.69 80 HIS A CA 1
ATOM 595 C C . HIS A 1 80 ? -7.979 5.062 -9.668 1.00 62.69 80 HIS A C 1
ATOM 597 O O . HIS A 1 80 ? -8.929 5.840 -9.668 1.00 62.69 80 HIS A O 1
ATOM 603 N N . ILE A 1 81 ? -6.740 5.466 -9.948 1.00 57.94 81 ILE A N 1
ATOM 604 C CA . ILE A 1 81 ? -6.383 6.825 -10.352 1.00 57.94 81 ILE A CA 1
ATOM 605 C C . ILE A 1 81 ? -5.625 6.727 -11.674 1.00 57.94 81 ILE A C 1
ATOM 607 O O . ILE A 1 81 ? -4.450 6.376 -11.708 1.00 57.94 81 ILE A O 1
ATOM 611 N N . HIS A 1 82 ? -6.316 7.042 -12.769 1.00 55.97 82 HIS A N 1
ATOM 612 C CA . HIS A 1 82 ? -5.715 7.211 -14.088 1.00 55.97 82 HIS A CA 1
ATOM 613 C C . HIS A 1 82 ? -5.620 8.710 -14.379 1.00 55.97 82 HIS A C 1
ATOM 615 O O . HIS A 1 82 ? -6.636 9.369 -14.604 1.00 55.97 82 HIS A O 1
ATOM 621 N N . CYS A 1 83 ? -4.412 9.272 -14.359 1.00 54.19 83 CYS A N 1
ATOM 622 C CA . CYS A 1 83 ? -4.196 10.618 -14.880 1.00 54.19 83 CYS A CA 1
ATOM 623 C C . CYS A 1 83 ? -4.022 10.490 -16.391 1.00 54.19 83 CYS A C 1
ATOM 625 O O . CYS A 1 83 ? -2.914 10.260 -16.870 1.00 54.19 83 CYS A O 1
ATOM 627 N N . GLY A 1 84 ? -5.135 10.578 -17.123 1.00 54.12 84 GLY A N 1
ATOM 628 C CA . GLY A 1 84 ? -5.102 10.627 -18.581 1.00 54.12 84 GLY A CA 1
ATOM 629 C C . GLY A 1 84 ? -4.176 11.749 -19.043 1.00 54.12 84 GLY A C 1
ATOM 630 O O . GLY A 1 84 ? -4.105 12.807 -18.413 1.00 54.12 84 GLY A O 1
ATOM 631 N N . THR A 1 85 ? -3.444 11.511 -20.129 1.00 51.72 85 THR A N 1
ATOM 632 C CA . THR A 1 85 ? -2.629 12.542 -20.769 1.00 51.72 85 THR A CA 1
ATOM 633 C C . THR A 1 85 ? -3.505 13.759 -21.049 1.00 51.72 85 THR A C 1
ATOM 635 O O . THR A 1 85 ? -4.506 13.648 -21.761 1.00 51.72 85 THR A O 1
ATOM 638 N N . SER A 1 86 ? -3.122 14.923 -20.517 1.00 50.69 86 SER A N 1
ATOM 639 C CA . SER A 1 86 ? -3.518 16.203 -21.102 1.00 50.69 86 SER A CA 1
ATOM 640 C C . SER A 1 86 ? -3.309 16.097 -22.612 1.00 50.69 86 SER A C 1
ATOM 642 O O . SER A 1 86 ? -2.219 15.717 -23.043 1.00 50.69 86 SER A O 1
ATOM 644 N N . GLY A 1 87 ? -4.380 16.311 -23.373 1.00 49.59 87 GLY A N 1
ATOM 645 C CA . GLY A 1 87 ? -4.506 15.857 -24.751 1.00 49.59 87 GLY A CA 1
ATOM 646 C C . GLY A 1 87 ? -3.295 16.135 -25.637 1.00 49.59 87 GLY A C 1
ATOM 647 O O . GLY A 1 87 ? -2.797 17.254 -25.709 1.00 49.59 87 GLY A O 1
ATOM 648 N N . SER A 1 88 ? -2.895 15.115 -26.392 1.00 44.53 88 SER A N 1
ATOM 649 C CA . SER A 1 88 ? -2.417 15.345 -27.746 1.00 44.53 88 SER A CA 1
ATOM 650 C C . SER A 1 88 ? -3.633 15.208 -28.657 1.00 44.53 88 SER A C 1
ATOM 652 O O . SER A 1 88 ? -3.995 14.122 -29.095 1.00 44.53 88 SER A O 1
ATOM 654 N N . THR A 1 89 ? -4.339 16.318 -28.859 1.00 49.19 89 THR A N 1
ATOM 655 C CA . THR A 1 89 ? -4.939 16.569 -30.167 1.00 49.19 89 THR A CA 1
ATOM 656 C C . THR A 1 89 ? -3.854 17.203 -31.023 1.00 49.19 89 THR A C 1
ATOM 658 O O . THR A 1 89 ? -3.659 18.417 -30.959 1.00 49.19 89 THR A O 1
ATOM 661 N N . MET A 1 90 ? -3.143 16.367 -31.776 1.00 37.47 90 MET A N 1
ATOM 662 C CA . MET A 1 90 ? -2.754 16.621 -33.164 1.00 37.47 90 MET A CA 1
ATOM 663 C C . MET A 1 90 ? -2.386 15.306 -33.841 1.00 37.47 90 MET A C 1
ATOM 665 O O . MET A 1 90 ? -1.592 14.549 -33.244 1.00 37.47 90 MET A O 1
#

Sequence (90 aa):
MLREATRLPILAHALGPEYLVERAADGCLFSRFPVPEAIRAAHIAAAAGAPFMLQHVGGDITLAFLAHEASVFKRATLAHIHCGTSGSTM